Protein AF-A0A5K1G141-F1 (afdb_monomer_lite)

Secondary structure (DSSP, 8-state):
---PPP--TTPPP---TT--EEETTEEE----S-HHHHHHHHHHHHHH-TT--

InterPro domains:
  IPR007466 Peptidyl-arginine deiminase, Porphyromonas-type [PF04371] (6-53)
  IPR007466 Peptidyl-arginine deiminase, Porphyromonas-type [PTHR31377] (3-53)

Organism: NCBI:txid210225

Structure (mmCIF, N/CA/C/O backbone):
data_AF-A0A5K1G141-F1
#
_entry.id   AF-A0A5K1G141-F1
#
loop_
_atom_site.group_PDB
_atom_site.id
_atom_site.type_symbol
_atom_site.label_atom_id
_atom_site.label_alt_id
_atom_site.label_comp_id
_atom_site.label_asym_id
_atom_site.label_entity_id
_atom_site.label_seq_id
_atom_site.pdbx_PDB_ins_code
_atom_site.Cartn_x
_atom_site.Cartn_y
_atom_site.Cartn_z
_atom_site.occupancy
_atom_site.B_iso_or_equiv
_atom_site.auth_seq_id
_atom_site.auth_comp_id
_atom_site.auth_asym_id
_atom_site.auth_atom_id
_atom_site.pdbx_PDB_model_num
ATOM 1 N N . VAL A 1 1 ? -6.460 -5.868 -31.940 1.00 58.09 1 VAL A N 1
ATOM 2 C CA . VAL A 1 1 ? -6.066 -5.632 -30.527 1.00 58.09 1 VAL A CA 1
ATOM 3 C C . VAL A 1 1 ? -4.565 -5.871 -30.426 1.00 58.09 1 VAL A C 1
ATOM 5 O O . VAL A 1 1 ? -4.116 -6.772 -31.115 1.00 58.09 1 VAL A O 1
ATOM 8 N N . MET A 1 2 ? -3.838 -5.085 -29.622 1.00 52.09 2 MET A N 1
ATOM 9 C CA . MET A 1 2 ? -2.370 -5.054 -29.405 1.00 52.09 2 MET A CA 1
ATOM 10 C C . MET A 1 2 ? -1.646 -3.889 -30.091 1.00 52.09 2 MET A C 1
ATOM 12 O O . MET A 1 2 ? -1.134 -4.000 -31.197 1.00 52.09 2 MET A O 1
ATOM 16 N N . ASN A 1 3 ? -1.584 -2.763 -29.379 1.00 68.06 3 ASN A N 1
ATOM 17 C CA . ASN A 1 3 ? -0.651 -1.668 -29.644 1.00 68.06 3 ASN A CA 1
ATOM 18 C C . ASN A 1 3 ? -0.021 -1.243 -28.304 1.00 68.06 3 ASN A C 1
ATOM 20 O O . ASN A 1 3 ? -0.153 -0.107 -27.853 1.00 68.06 3 ASN A O 1
ATOM 24 N N . ALA A 1 4 ? 0.556 -2.210 -27.581 1.00 72.69 4 ALA A N 1
ATOM 25 C CA . ALA A 1 4 ? 1.309 -1.908 -26.370 1.00 72.69 4 ALA A CA 1
ATOM 26 C C . ALA A 1 4 ? 2.611 -1.211 -26.783 1.00 72.69 4 ALA A C 1
ATOM 28 O O . ALA A 1 4 ? 3.365 -1.736 -27.602 1.00 72.69 4 ALA A O 1
ATOM 29 N N . LYS A 1 5 ? 2.868 -0.012 -26.246 1.00 77.75 5 LYS A N 1
ATOM 30 C CA . LYS A 1 5 ? 4.114 0.714 -26.519 1.00 77.75 5 LYS A CA 1
ATOM 31 C C . LYS A 1 5 ? 5.301 -0.108 -26.012 1.00 77.75 5 LYS A C 1
ATOM 33 O O . LYS A 1 5 ? 5.336 -0.475 -24.839 1.00 77.75 5 LYS A O 1
ATOM 38 N N . TYR A 1 6 ? 6.263 -0.363 -26.895 1.00 81.31 6 TYR A N 1
ATOM 39 C CA . TYR A 1 6 ? 7.507 -1.051 -26.558 1.00 81.31 6 TYR A CA 1
ATOM 40 C C . TYR A 1 6 ? 8.248 -0.307 -25.436 1.00 81.31 6 TYR A C 1
ATOM 42 O O . TYR A 1 6 ? 8.365 0.921 -25.476 1.00 81.31 6 TYR A O 1
ATOM 50 N N . ARG A 1 7 ? 8.745 -1.043 -24.434 1.00 82.31 7 ARG A N 1
ATOM 51 C CA . ARG A 1 7 ? 9.635 -0.516 -23.393 1.00 82.31 7 ARG A CA 1
ATOM 52 C C . ARG A 1 7 ? 11.020 -1.114 -23.574 1.00 82.31 7 ARG A C 1
ATOM 54 O O . ARG A 1 7 ? 11.157 -2.329 -23.653 1.00 82.31 7 ARG A O 1
ATOM 61 N N . PHE A 1 8 ? 12.032 -0.257 -23.619 1.00 87.00 8 PHE A N 1
ATOM 62 C CA . PHE A 1 8 ? 13.420 -0.701 -23.611 1.00 87.00 8 PHE A CA 1
ATOM 63 C C . PHE A 1 8 ? 13.759 -1.318 -22.249 1.00 87.00 8 PHE A C 1
ATOM 65 O O . PHE A 1 8 ? 13.208 -0.900 -21.223 1.00 87.00 8 PHE A O 1
ATOM 72 N N . ALA A 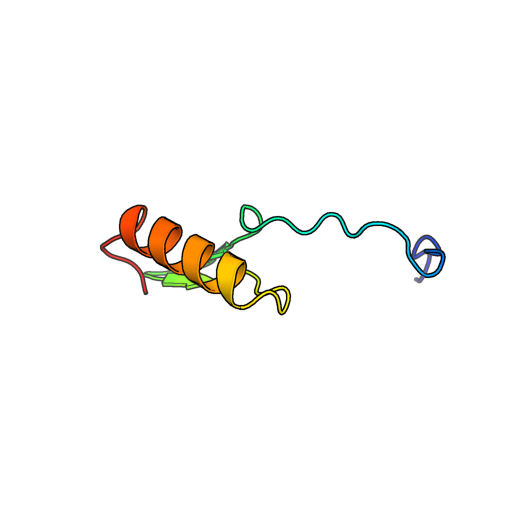1 9 ? 14.671 -2.291 -22.235 1.00 85.50 9 ALA A N 1
ATOM 73 C CA . ALA A 1 9 ? 15.255 -2.784 -20.991 1.00 85.50 9 ALA A CA 1
ATOM 74 C C . ALA A 1 9 ? 15.804 -1.605 -20.163 1.00 85.50 9 ALA A C 1
ATOM 76 O O . ALA A 1 9 ? 16.190 -0.584 -20.728 1.00 85.50 9 ALA A O 1
ATOM 77 N N . GLU A 1 10 ? 15.768 -1.725 -18.833 1.00 84.62 10 GLU A N 1
ATOM 78 C CA . GLU A 1 10 ? 16.242 -0.694 -17.885 1.00 84.62 10 GLU A CA 1
ATOM 79 C C . GLU A 1 10 ? 15.446 0.625 -17.874 1.00 84.62 10 GLU A C 1
ATOM 81 O O . GLU A 1 10 ? 15.764 1.544 -17.116 1.00 84.62 10 GLU A O 1
ATOM 86 N N . THR A 1 11 ? 14.356 0.727 -18.644 1.00 88.56 11 THR A N 1
ATOM 87 C CA . THR A 1 11 ? 13.448 1.877 -18.545 1.00 88.56 11 THR A CA 1
ATOM 88 C C . THR A 1 11 ? 12.923 1.992 -17.114 1.00 88.56 11 THR A C 1
ATOM 90 O O . THR A 1 11 ? 12.302 1.059 -16.598 1.00 88.56 11 THR A O 1
ATOM 93 N N . ARG A 1 12 ? 13.109 3.164 -16.491 1.00 86.38 12 ARG A N 1
ATOM 94 C CA . ARG A 1 12 ? 12.601 3.449 -15.143 1.00 86.38 12 ARG A CA 1
ATOM 95 C C . ARG A 1 12 ? 11.107 3.138 -15.059 1.00 86.38 12 ARG A C 1
ATOM 97 O O . ARG A 1 12 ? 10.289 3.719 -15.775 1.00 86.38 12 ARG A O 1
ATOM 104 N N . LEU A 1 13 ? 10.750 2.247 -14.141 1.00 85.88 13 LEU A N 1
ATOM 105 C CA . LEU A 1 13 ? 9.357 1.960 -13.836 1.00 85.88 13 LEU A CA 1
ATOM 106 C C . LEU A 1 13 ? 8.757 3.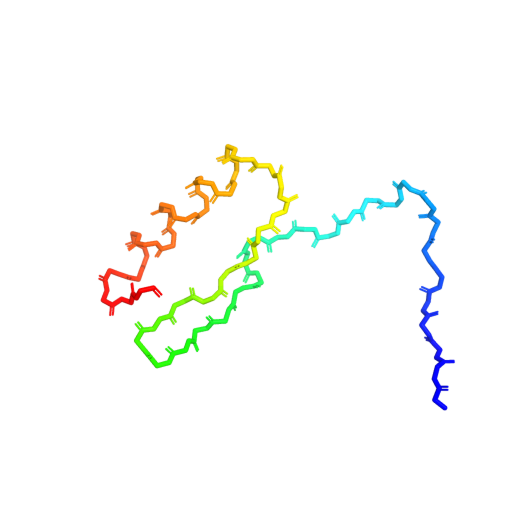133 -13.054 1.00 85.88 13 LEU A C 1
ATOM 108 O O . LEU A 1 13 ? 9.360 3.645 -12.112 1.00 85.88 13 LEU A O 1
ATOM 112 N N . ALA A 1 14 ? 7.547 3.544 -13.432 1.00 87.31 14 ALA A N 1
ATOM 113 C CA . ALA A 1 14 ? 6.748 4.511 -12.680 1.00 87.31 14 ALA A CA 1
ATOM 114 C C . ALA A 1 14 ? 6.091 3.828 -11.462 1.00 87.31 14 ALA A C 1
ATOM 116 O O . ALA A 1 14 ? 4.871 3.826 -11.325 1.00 87.31 14 ALA A O 1
ATOM 117 N N . ALA A 1 15 ? 6.905 3.178 -10.627 1.00 88.56 15 ALA A N 1
ATOM 118 C CA . ALA A 1 15 ? 6.463 2.497 -9.417 1.00 88.56 15 ALA A CA 1
ATOM 119 C C . ALA A 1 15 ? 6.049 3.533 -8.363 1.00 88.56 15 ALA A C 1
ATOM 121 O O . ALA A 1 15 ? 6.835 4.410 -8.001 1.00 88.56 15 ALA A O 1
ATOM 122 N N . SER A 1 16 ? 4.805 3.443 -7.899 1.00 95.19 16 SER A N 1
ATOM 123 C CA . SER A 1 16 ? 4.251 4.314 -6.867 1.00 95.19 16 SER A CA 1
ATOM 124 C C . SER A 1 16 ? 3.255 3.543 -6.014 1.00 95.19 16 SER A C 1
ATOM 126 O O . SER A 1 16 ? 2.335 2.924 -6.550 1.00 95.19 16 SER A O 1
ATOM 128 N N . TYR A 1 17 ? 3.406 3.634 -4.692 1.00 96.69 17 TYR A N 1
ATOM 129 C CA . TYR A 1 17 ? 2.469 3.047 -3.732 1.00 96.69 17 TYR A CA 1
ATOM 130 C C . TYR A 1 17 ? 1.129 3.782 -3.674 1.00 96.69 17 TYR A C 1
ATOM 132 O O . TYR A 1 17 ? 0.179 3.232 -3.143 1.00 96.69 17 TYR A O 1
ATOM 140 N N . VAL A 1 18 ? 1.021 4.982 -4.263 1.00 96.31 18 VAL A N 1
ATOM 141 C CA . VAL A 1 18 ? -0.251 5.726 -4.386 1.00 96.31 18 VAL A CA 1
ATOM 142 C C . VAL A 1 18 ? -1.235 5.014 -5.323 1.00 96.31 18 VAL A C 1
ATOM 144 O O . VAL A 1 18 ? -2.432 5.266 -5.267 1.00 96.31 18 VAL A O 1
ATOM 147 N N . ASN A 1 19 ? -0.7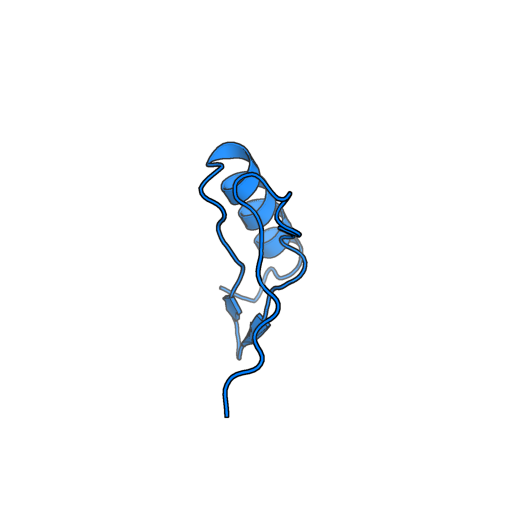56 4.101 -6.172 1.00 96.12 19 ASN A N 1
ATOM 148 C CA . ASN A 1 19 ? -1.601 3.304 -7.057 1.00 96.12 19 ASN A CA 1
ATOM 149 C C . ASN A 1 19 ? -2.232 2.104 -6.320 1.00 96.12 19 ASN A C 1
ATOM 151 O O . ASN A 1 19 ? -2.038 0.958 -6.726 1.00 96.12 19 ASN A O 1
ATOM 155 N N . PHE A 1 20 ? -2.936 2.374 -5.219 1.00 96.75 20 PHE A N 1
ATOM 156 C CA . PHE A 1 20 ? -3.683 1.387 -4.439 1.00 96.75 20 PHE A CA 1
ATOM 157 C C . PHE A 1 20 ? -5.182 1.442 -4.759 1.00 96.75 20 PHE A C 1
ATOM 159 O O . PHE A 1 20 ? -5.695 2.429 -5.289 1.00 96.75 20 PHE A O 1
ATOM 166 N N . TYR A 1 21 ? -5.889 0.368 -4.427 1.00 97.00 21 TYR A N 1
ATOM 167 C CA . TYR A 1 21 ? -7.338 0.257 -4.551 1.00 97.00 21 TYR A CA 1
ATOM 168 C C . TYR A 1 21 ? -7.972 0.101 -3.168 1.00 97.00 21 TYR A C 1
ATOM 170 O O . TYR A 1 21 ? -7.525 -0.726 -2.378 1.00 97.00 21 TYR A O 1
ATOM 178 N N . ILE A 1 22 ? -9.019 0.877 -2.887 1.00 96.56 22 ILE A N 1
ATOM 179 C CA . ILE A 1 22 ? -9.816 0.738 -1.663 1.00 96.56 22 ILE A CA 1
ATOM 180 C C . ILE A 1 22 ? -10.976 -0.213 -1.965 1.00 96.56 22 ILE A C 1
ATOM 182 O O . ILE A 1 22 ? -11.839 0.092 -2.790 1.00 96.56 22 ILE A O 1
ATOM 186 N N . ALA A 1 23 ? -10.971 -1.367 -1.307 1.00 95.00 23 ALA A N 1
ATOM 187 C CA . ALA A 1 23 ? -12.041 -2.353 -1.321 1.00 95.00 23 ALA A CA 1
ATOM 188 C C . ALA A 1 23 ? -12.978 -2.153 -0.114 1.00 95.00 23 ALA A C 1
ATOM 190 O O . ALA A 1 23 ? -12.744 -1.309 0.751 1.00 95.00 23 ALA A O 1
ATOM 191 N N . ASN A 1 24 ? -14.044 -2.953 -0.030 1.00 94.94 24 ASN A N 1
ATOM 192 C CA . ASN A 1 24 ? -14.928 -2.937 1.136 1.00 94.94 24 ASN A CA 1
ATOM 193 C C . ASN A 1 24 ? -14.165 -3.421 2.377 1.00 94.94 24 ASN A C 1
ATOM 195 O O . ASN A 1 24 ? -13.921 -4.618 2.510 1.00 94.94 24 ASN A O 1
ATOM 199 N N . GLY A 1 25 ? -13.810 -2.489 3.264 1.00 94.19 25 GLY A N 1
ATOM 200 C CA . GLY A 1 25 ? -13.092 -2.779 4.506 1.00 94.19 25 GLY A CA 1
ATOM 201 C C . GLY A 1 25 ? -11.618 -3.146 4.321 1.00 94.19 25 GLY A C 1
ATOM 202 O O . GLY A 1 25 ? -11.030 -3.675 5.254 1.00 94.19 25 GLY A O 1
ATOM 203 N N . GLY A 1 26 ? -11.018 -2.886 3.153 1.00 96.06 26 GLY A N 1
ATOM 204 C CA . GLY A 1 26 ? -9.608 -3.209 2.917 1.00 96.06 26 GLY A CA 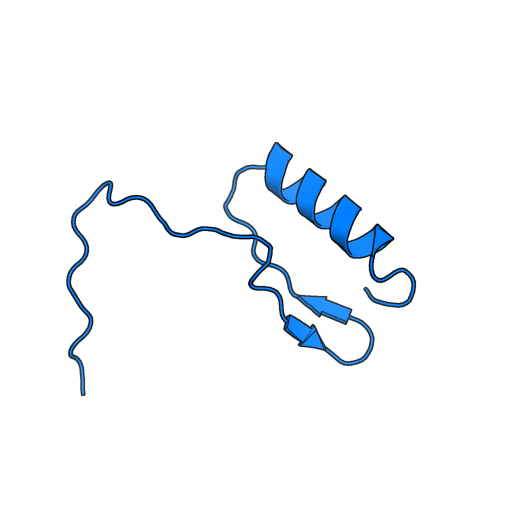1
ATOM 205 C C . GLY A 1 26 ? -8.909 -2.321 1.889 1.00 96.06 26 GLY A C 1
ATOM 206 O O . GLY A 1 26 ? -9.564 -1.657 1.080 1.00 96.06 26 GLY A O 1
ATOM 207 N N . VAL A 1 27 ? -7.576 -2.312 1.894 1.00 97.38 27 VAL A N 1
ATOM 208 C CA . VAL A 1 27 ? -6.723 -1.568 0.954 1.00 97.38 27 VAL A CA 1
ATOM 209 C C . VAL A 1 27 ? -5.752 -2.516 0.249 1.00 97.38 27 VAL A C 1
ATOM 211 O O . VAL A 1 27 ? -4.851 -3.091 0.848 1.00 97.38 27 VAL A O 1
ATOM 214 N N . ILE A 1 28 ? -5.873 -2.625 -1.075 1.00 96.81 28 ILE A N 1
ATOM 215 C CA . ILE A 1 28 ? -4.958 -3.411 -1.909 1.00 96.81 28 ILE A CA 1
ATOM 216 C C . ILE A 1 28 ? -3.888 -2.480 -2.479 1.00 96.81 28 ILE A C 1
ATOM 218 O O . ILE A 1 28 ? -4.166 -1.679 -3.376 1.00 96.81 28 ILE A O 1
ATOM 222 N N . ALA A 1 29 ? -2.658 -2.602 -1.988 1.00 97.31 29 ALA A N 1
ATOM 223 C CA . ALA A 1 29 ? -1.514 -1.804 -2.422 1.00 97.31 29 ALA A CA 1
ATOM 224 C C . ALA A 1 29 ? -0.470 -2.643 -3.187 1.00 97.31 29 ALA A C 1
ATOM 226 O O . ALA A 1 29 ? -0.345 -3.846 -2.949 1.00 97.31 29 ALA A O 1
ATOM 227 N N . PRO A 1 30 ? 0.289 -2.041 -4.123 1.00 97.12 30 PRO A N 1
ATOM 228 C CA . PRO A 1 30 ? 1.337 -2.748 -4.854 1.00 97.12 30 PRO A CA 1
ATOM 229 C C . PRO A 1 30 ? 2.569 -3.013 -3.973 1.00 97.12 30 PRO A C 1
ATOM 231 O O . PRO A 1 30 ? 2.933 -2.177 -3.151 1.00 97.12 30 PRO A O 1
ATOM 234 N N . SER A 1 31 ? 3.253 -4.134 -4.219 1.00 96.56 31 SER A N 1
ATOM 235 C CA . SER A 1 31 ? 4.608 -4.418 -3.720 1.00 96.56 31 SER A CA 1
ATOM 236 C C . SER A 1 31 ? 5.572 -4.472 -4.903 1.00 96.56 31 SER A C 1
ATOM 238 O O . SER A 1 31 ? 5.249 -5.039 -5.953 1.00 96.56 31 SER A O 1
ATOM 240 N N . PHE A 1 32 ? 6.737 -3.842 -4.756 1.00 95.81 32 PHE A N 1
ATOM 241 C CA . PHE A 1 32 ? 7.728 -3.713 -5.831 1.00 95.81 32 PHE A CA 1
ATOM 242 C C . PHE A 1 32 ? 9.001 -4.536 -5.592 1.00 95.81 32 PHE A C 1
ATOM 244 O O . PHE A 1 32 ? 9.925 -4.461 -6.403 1.00 95.81 32 PHE A O 1
ATOM 251 N N . GLY A 1 33 ? 9.059 -5.321 -4.511 1.00 95.06 33 GLY A N 1
ATOM 252 C CA . GLY A 1 33 ? 10.216 -6.153 -4.170 1.00 95.06 33 GLY A CA 1
ATOM 253 C C . GLY A 1 33 ? 11.348 -5.389 -3.477 1.00 95.06 33 GLY A C 1
ATOM 254 O O . GLY A 1 33 ? 12.443 -5.926 -3.324 1.00 95.06 33 GLY A O 1
ATOM 255 N N . ASP A 1 34 ? 11.097 -4.148 -3.051 1.00 96.38 34 ASP A N 1
ATOM 256 C CA . ASP A 1 34 ? 11.966 -3.396 -2.143 1.00 96.38 34 ASP A CA 1
ATOM 257 C C . ASP A 1 34 ? 11.396 -3.550 -0.730 1.00 96.38 34 ASP A C 1
ATOM 259 O O . ASP A 1 34 ? 10.519 -2.791 -0.325 1.00 96.38 34 ASP A O 1
ATOM 263 N N . GLU A 1 35 ? 11.880 -4.548 0.015 1.00 97.31 35 GLU A N 1
ATOM 264 C CA . GLU A 1 35 ? 11.316 -4.941 1.316 1.00 97.31 35 GLU A CA 1
ATOM 265 C C . GLU A 1 35 ? 11.205 -3.766 2.301 1.00 97.31 35 GLU A C 1
ATOM 267 O O . GLU A 1 35 ? 10.229 -3.658 3.048 1.00 97.31 35 GLU A O 1
ATOM 272 N N . LYS A 1 36 ? 12.190 -2.859 2.293 1.00 98.06 36 LYS A N 1
ATOM 273 C CA . LYS A 1 36 ? 12.183 -1.689 3.172 1.00 98.06 36 LYS A CA 1
ATOM 274 C C . LYS A 1 36 ? 11.040 -0.750 2.796 1.00 98.06 36 LYS A C 1
ATOM 276 O O . LYS A 1 36 ? 10.271 -0.350 3.668 1.00 98.06 36 LYS A O 1
ATOM 281 N N . ARG A 1 37 ? 10.927 -0.397 1.514 1.00 97.69 37 ARG A N 1
ATOM 282 C CA . ARG A 1 37 ? 9.900 0.546 1.047 1.00 97.69 37 ARG A CA 1
ATOM 283 C C . ARG A 1 37 ? 8.503 -0.061 1.055 1.00 97.69 37 ARG A C 1
ATOM 285 O O . ARG A 1 37 ? 7.560 0.648 1.385 1.00 97.69 37 ARG A O 1
ATOM 292 N N . ASP A 1 38 ? 8.380 -1.347 0.739 1.00 97.75 38 ASP A N 1
ATOM 293 C CA . ASP A 1 38 ? 7.120 -2.087 0.801 1.00 97.75 38 ASP A CA 1
ATOM 294 C C . ASP A 1 38 ? 6.578 -2.065 2.245 1.00 97.75 38 ASP A C 1
ATOM 296 O O . ASP A 1 38 ? 5.406 -1.766 2.475 1.00 97.75 38 ASP A O 1
ATOM 300 N N . ARG A 1 39 ? 7.451 -2.276 3.244 1.00 98.31 39 ARG A N 1
ATOM 301 C CA . ARG A 1 39 ? 7.087 -2.198 4.669 1.00 98.31 39 ARG A CA 1
ATOM 302 C C . ARG A 1 39 ? 6.728 -0.782 5.119 1.00 98.31 39 ARG A C 1
ATOM 304 O O . ARG A 1 39 ? 5.780 -0.604 5.879 1.00 98.31 39 ARG A O 1
ATOM 311 N N . GLU A 1 40 ? 7.479 0.225 4.679 1.00 98.38 40 GLU A N 1
ATOM 312 C CA . GLU A 1 40 ? 7.165 1.629 4.972 1.00 98.38 40 GLU A CA 1
ATOM 313 C C . GLU A 1 40 ? 5.793 2.020 4.401 1.00 98.38 40 GLU A C 1
ATOM 315 O O . GLU A 1 40 ? 4.987 2.622 5.111 1.00 98.38 40 GLU A O 1
ATOM 320 N 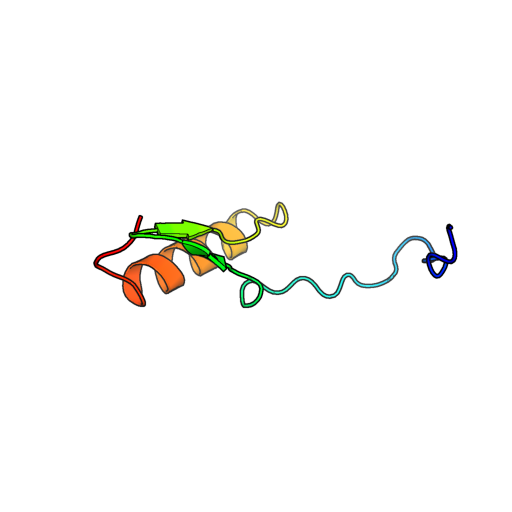N . ALA A 1 41 ? 5.495 1.624 3.160 1.00 97.88 41 ALA A N 1
ATOM 321 C CA . ALA A 1 41 ? 4.206 1.870 2.521 1.00 97.88 41 ALA A CA 1
ATOM 322 C C . ALA A 1 41 ? 3.052 1.175 3.254 1.00 97.88 41 ALA A C 1
ATOM 324 O O . ALA A 1 41 ? 2.034 1.815 3.510 1.00 97.88 41 ALA A O 1
ATOM 325 N N . TYR A 1 42 ? 3.232 -0.089 3.650 1.00 97.69 42 TYR A N 1
ATOM 326 C CA . TYR A 1 42 ? 2.265 -0.823 4.469 1.00 97.69 42 TYR A CA 1
ATOM 327 C C . TYR A 1 42 ? 1.933 -0.065 5.762 1.00 97.69 42 TYR A C 1
ATOM 329 O O . TYR A 1 42 ? 0.775 0.257 6.012 1.00 97.69 42 TYR A O 1
ATOM 337 N N . ASN A 1 43 ? 2.950 0.323 6.539 1.00 98.06 43 ASN A N 1
ATOM 338 C CA . ASN A 1 43 ? 2.748 1.028 7.809 1.00 98.06 43 ASN A CA 1
ATOM 339 C C . ASN A 1 43 ? 2.010 2.365 7.632 1.00 98.06 43 ASN A C 1
ATOM 341 O O . ASN A 1 43 ? 1.152 2.716 8.447 1.00 98.06 43 ASN A O 1
ATOM 345 N N . VAL A 1 44 ? 2.339 3.116 6.576 1.00 98.12 44 VAL A N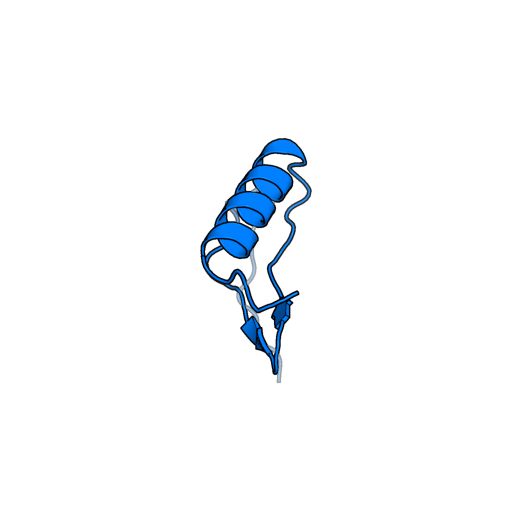 1
ATOM 346 C CA . VAL A 1 44 ? 1.665 4.381 6.253 1.00 98.12 44 VAL A CA 1
ATOM 347 C C . VAL A 1 44 ? 0.201 4.141 5.895 1.00 98.12 44 VAL A C 1
ATOM 349 O O . VAL A 1 44 ? -0.661 4.859 6.395 1.00 98.12 44 VAL A O 1
ATOM 352 N N . LEU A 1 45 ? -0.095 3.135 5.070 1.00 97.38 45 LEU A N 1
ATOM 353 C CA . LEU A 1 45 ? -1.463 2.837 4.649 1.00 97.38 45 LEU A CA 1
ATOM 354 C C . LEU A 1 45 ? -2.324 2.331 5.809 1.00 97.38 45 LEU A C 1
ATOM 356 O O . LEU A 1 45 ? -3.422 2.848 5.988 1.00 97.38 45 LEU A O 1
ATOM 360 N N . CYS A 1 46 ? -1.809 1.438 6.658 1.00 97.12 46 CYS A N 1
ATOM 361 C CA . CYS A 1 46 ? -2.511 1.013 7.874 1.00 97.12 46 CYS A CA 1
ATOM 362 C C . CYS A 1 46 ? -2.785 2.191 8.821 1.00 97.12 46 CYS A C 1
ATOM 364 O O . CYS A 1 46 ? -3.843 2.262 9.436 1.00 97.12 46 CYS A O 1
ATOM 366 N N . SER A 1 47 ? -1.853 3.146 8.925 1.00 97.56 47 SER A N 1
ATOM 367 C CA . SER A 1 47 ? -2.058 4.342 9.755 1.00 97.56 47 SER A CA 1
ATOM 368 C C . SER A 1 47 ? -3.083 5.306 9.148 1.00 97.56 47 SER A C 1
ATOM 370 O O . SER A 1 47 ? -3.787 5.996 9.881 1.00 97.56 47 SER A O 1
ATOM 372 N N . ALA A 1 48 ? -3.158 5.380 7.816 1.00 96.94 48 ALA A N 1
ATOM 373 C CA . ALA A 1 48 ? -4.092 6.243 7.098 1.00 96.94 48 ALA A CA 1
ATOM 374 C C . ALA A 1 48 ? -5.520 5.671 7.048 1.00 96.94 48 ALA A C 1
ATOM 376 O O . ALA A 1 48 ? -6.478 6.443 7.013 1.00 96.94 48 ALA A O 1
ATOM 377 N N . PHE A 1 49 ? -5.660 4.344 7.062 1.00 96.19 49 PHE A N 1
ATOM 378 C CA . PHE A 1 49 ? -6.933 3.625 7.003 1.00 96.19 49 PHE A CA 1
ATOM 379 C C . PHE A 1 49 ? -7.048 2.626 8.167 1.00 96.19 49 PHE A C 1
ATOM 381 O O . PHE A 1 49 ? -7.035 1.420 7.939 1.00 96.19 49 PHE A O 1
ATOM 388 N N . PRO A 1 50 ? -7.170 3.101 9.420 1.00 95.31 50 PRO A N 1
ATOM 389 C CA . PRO A 1 50 ? -7.107 2.242 10.607 1.00 95.31 50 PRO A CA 1
ATOM 390 C C . PRO A 1 50 ? -8.243 1.210 10.704 1.00 95.31 50 PRO A C 1
ATOM 392 O O . PRO A 1 50 ? -8.093 0.212 11.400 1.00 95.31 50 PRO A O 1
ATOM 395 N N . ASP A 1 51 ? -9.360 1.443 10.006 1.00 95.06 51 ASP A N 1
ATOM 396 C CA . ASP A 1 51 ? -10.525 0.548 9.971 1.00 95.06 51 ASP A CA 1
ATOM 397 C C . ASP A 1 51 ? -10.551 -0.365 8.726 1.00 95.06 51 ASP A C 1
ATOM 399 O O . ASP A 1 51 ? -11.596 -0.924 8.392 1.00 95.06 51 ASP A O 1
ATOM 403 N N . HIS A 1 52 ? -9.447 -0.445 7.975 1.00 91.50 52 HIS A N 1
ATOM 404 C CA . HIS A 1 52 ? -9.313 -1.284 6.781 1.00 91.50 52 HIS A CA 1
ATOM 405 C C . HIS A 1 52 ? -8.150 -2.274 6.953 1.00 91.50 52 HIS A C 1
ATOM 407 O O . HIS A 1 52 ? -7.127 -1.922 7.541 1.00 91.50 52 HIS A O 1
ATOM 413 N N . GLU A 1 53 ? -8.306 -3.490 6.419 1.00 73.94 53 GLU A N 1
ATOM 414 C CA . GLU A 1 53 ? -7.230 -4.496 6.312 1.00 73.94 53 GLU A CA 1
ATOM 415 C C . GLU A 1 53 ? -6.373 -4.348 5.046 1.00 73.94 53 GLU A C 1
ATOM 417 O O . GLU A 1 53 ? -6.929 -4.049 3.960 1.00 73.94 53 GLU A O 1
#

Radius of gyration: 14.62 Å; chains: 1; bounding box: 31×12×41 Å

Sequence (53 aa):
VMNAKYRFAETRLAASYVNFYIANGGVIAPSFGDEKRDREAYNVLCSAFPDHE

pLDDT: mean 91.2, std 10.16, range [52.09, 98.38]

Foldseek 3Di:
DDPPDDDDPPPDDPDDQVPWDDDDQAIGTDDDPPVVVSVVSVVVVCVVRVRHD